Protein AF-A0A8H4ERI7-F1 (afdb_monomer_lite)

Organism: Gigaspora margarita (NCBI:txid4874)

Structure (mmCIF, N/CA/C/O backbone):
data_AF-A0A8H4ERI7-F1
#
_entry.id   AF-A0A8H4ERI7-F1
#
loop_
_atom_site.group_PDB
_atom_site.id
_atom_site.type_symbol
_atom_site.label_atom_id
_atom_site.label_alt_id
_atom_site.label_comp_id
_atom_site.label_asym_id
_atom_site.label_entity_id
_atom_site.label_seq_id
_atom_site.pdbx_PDB_ins_code
_atom_site.Cartn_x
_atom_site.Cartn_y
_atom_site.Cartn_z
_atom_site.occupancy
_atom_site.B_iso_or_equiv
_atom_site.auth_seq_id
_atom_site.auth_comp_id
_atom_site.auth_asym_id
_atom_site.auth_atom_id
_atom_site.pdbx_PDB_model_num
ATOM 1 N N . MET A 1 1 ? 2.021 -9.755 1.339 1.00 46.38 1 MET A N 1
ATOM 2 C CA . MET A 1 1 ? 1.936 -10.155 -0.085 1.00 46.38 1 MET A CA 1
ATOM 3 C C . MET A 1 1 ? 3.335 -10.570 -0.512 1.00 46.38 1 MET A C 1
ATOM 5 O O . MET A 1 1 ? 4.243 -9.788 -0.279 1.00 46.38 1 MET A O 1
ATOM 9 N N . ILE A 1 2 ? 3.537 -11.790 -1.019 1.00 44.25 2 ILE A N 1
ATOM 10 C CA . ILE A 1 2 ? 4.860 -12.261 -1.468 1.00 44.25 2 ILE A CA 1
ATOM 11 C C . ILE A 1 2 ? 4.871 -12.161 -2.992 1.00 44.25 2 ILE A C 1
ATOM 13 O O . ILE A 1 2 ? 4.051 -12.801 -3.648 1.00 44.25 2 ILE A O 1
ATOM 17 N N . PHE A 1 3 ? 5.745 -11.318 -3.539 1.00 53.75 3 PHE A N 1
ATOM 18 C CA . PHE A 1 3 ? 5.958 -11.197 -4.979 1.00 53.75 3 PHE A CA 1
ATOM 19 C C . PHE A 1 3 ? 7.156 -12.073 -5.356 1.00 53.75 3 PHE A C 1
ATOM 21 O O . PHE A 1 3 ? 8.249 -11.863 -4.836 1.00 53.75 3 PHE A O 1
ATOM 28 N N . VAL A 1 4 ? 6.944 -13.064 -6.221 1.00 48.56 4 VAL A N 1
ATOM 29 C CA . VAL A 1 4 ? 8.027 -13.863 -6.814 1.00 48.56 4 VAL A CA 1
ATOM 30 C C . VAL A 1 4 ? 8.375 -13.221 -8.149 1.00 48.56 4 VAL A C 1
ATOM 32 O O . VAL A 1 4 ? 7.494 -13.021 -8.984 1.00 48.56 4 VAL A O 1
ATOM 35 N N . LEU A 1 5 ? 9.638 -12.840 -8.312 1.00 56.94 5 LEU A N 1
ATOM 36 C CA . LEU A 1 5 ? 10.148 -12.172 -9.503 1.00 56.94 5 LEU A CA 1
ATOM 37 C C . LEU A 1 5 ? 11.303 -13.003 -10.054 1.00 56.94 5 LEU A C 1
ATOM 39 O O . LEU A 1 5 ? 12.429 -12.894 -9.573 1.00 56.94 5 LEU A O 1
ATOM 43 N N . ASP A 1 6 ? 11.010 -13.839 -11.045 1.00 48.66 6 ASP A N 1
ATOM 44 C CA . ASP A 1 6 ? 12.036 -14.597 -11.757 1.00 48.66 6 ASP A CA 1
ATOM 45 C C . ASP A 1 6 ? 12.690 -13.712 -12.834 1.00 48.66 6 ASP A C 1
ATOM 47 O O . ASP A 1 6 ? 12.019 -12.908 -13.483 1.00 48.66 6 ASP A O 1
ATOM 51 N N . ASN A 1 7 ? 14.002 -13.870 -13.038 1.00 56.19 7 ASN A N 1
ATOM 52 C CA . ASN A 1 7 ? 14.794 -13.214 -14.094 1.00 56.19 7 ASN A CA 1
ATOM 53 C C . ASN A 1 7 ? 14.895 -11.672 -14.042 1.00 56.19 7 ASN A C 1
ATOM 55 O O . ASN A 1 7 ? 15.008 -11.024 -15.083 1.00 56.19 7 ASN A O 1
ATOM 59 N N . LEU A 1 8 ? 14.912 -11.060 -12.853 1.00 62.84 8 LEU A N 1
ATOM 60 C CA . LEU A 1 8 ? 15.325 -9.656 -12.731 1.00 62.84 8 LEU A CA 1
ATOM 61 C C . LEU A 1 8 ? 16.841 -9.535 -12.926 1.00 62.84 8 LEU A C 1
ATOM 63 O O . LEU A 1 8 ? 17.608 -10.025 -12.102 1.00 62.84 8 LEU A O 1
ATOM 67 N N . ASP A 1 9 ? 17.278 -8.842 -13.977 1.00 63.16 9 ASP A N 1
ATOM 68 C CA . ASP A 1 9 ? 18.669 -8.401 -14.096 1.00 63.16 9 ASP A CA 1
ATOM 69 C C . ASP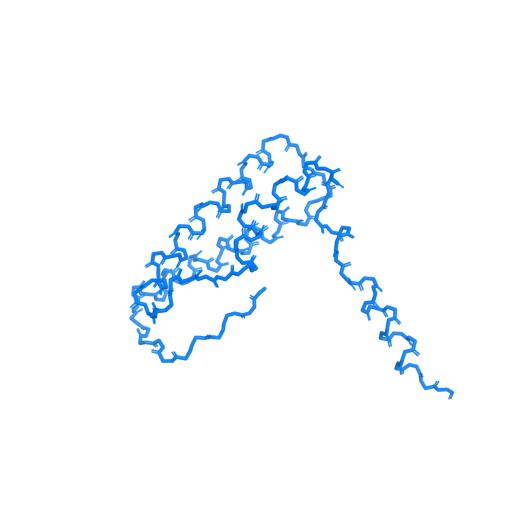 A 1 9 ? 18.870 -7.179 -13.181 1.00 63.16 9 ASP A C 1
ATOM 71 O O . ASP A 1 9 ? 18.488 -6.043 -13.493 1.00 63.16 9 ASP A O 1
ATOM 75 N N . ILE A 1 10 ? 19.340 -7.436 -11.957 1.00 65.06 10 ILE A N 1
ATOM 76 C CA . ILE A 1 10 ? 19.351 -6.455 -10.869 1.00 65.06 10 ILE A CA 1
ATOM 77 C C . ILE A 1 10 ? 20.522 -5.486 -11.063 1.00 65.06 10 ILE A C 1
ATOM 79 O O . ILE A 1 10 ? 21.574 -5.598 -10.433 1.00 65.06 10 ILE A O 1
ATOM 83 N N . SER A 1 11 ? 20.331 -4.470 -11.902 1.00 78.12 11 SER A N 1
ATOM 84 C CA . SER A 1 11 ? 21.228 -3.311 -11.890 1.00 78.12 11 SER A CA 1
ATOM 85 C C . SER A 1 11 ? 21.229 -2.645 -10.502 1.00 78.12 11 SER A C 1
ATOM 87 O O . SER A 1 11 ? 20.214 -2.625 -9.800 1.00 78.12 11 SER A O 1
ATOM 89 N N . VAL A 1 12 ? 22.351 -2.034 -10.103 1.00 77.88 12 VAL A N 1
ATOM 90 C CA . VAL A 1 12 ? 22.483 -1.328 -8.807 1.00 77.88 12 VAL A CA 1
ATOM 91 C C . VAL A 1 12 ? 21.377 -0.276 -8.615 1.00 77.88 12 VAL A C 1
ATOM 93 O O . VAL A 1 12 ? 20.837 -0.117 -7.519 1.00 77.88 12 VAL A O 1
ATOM 96 N N . ALA A 1 13 ? 20.989 0.409 -9.696 1.00 80.62 13 ALA A N 1
ATOM 97 C CA . ALA A 1 13 ? 19.912 1.395 -9.683 1.00 80.62 13 ALA A CA 1
ATOM 98 C C . ALA A 1 13 ? 18.530 0.762 -9.439 1.00 80.62 13 ALA A C 1
ATOM 100 O O . ALA A 1 13 ? 17.726 1.323 -8.693 1.00 80.62 13 ALA A O 1
ATOM 101 N N . LEU A 1 14 ? 18.255 -0.404 -10.033 1.00 84.00 14 LEU A N 1
ATOM 102 C CA . LEU A 1 14 ? 17.015 -1.143 -9.804 1.00 84.00 14 LEU A CA 1
ATOM 103 C C . LEU A 1 14 ? 16.944 -1.669 -8.370 1.00 84.00 14 LEU A C 1
ATOM 105 O O . LEU A 1 14 ? 15.908 -1.524 -7.727 1.00 84.00 14 LEU A O 1
ATOM 109 N N . ASN A 1 15 ? 18.056 -2.184 -7.838 1.00 83.38 15 ASN A N 1
ATOM 110 C CA . ASN A 1 15 ? 18.116 -2.672 -6.461 1.00 83.38 15 ASN A CA 1
ATOM 111 C C . ASN A 1 15 ? 17.749 -1.574 -5.454 1.00 83.38 15 ASN A C 1
ATOM 113 O O . ASN A 1 15 ? 16.920 -1.775 -4.573 1.00 83.38 15 ASN A O 1
ATOM 117 N N . LYS A 1 16 ? 18.298 -0.365 -5.634 1.00 87.25 16 LYS A N 1
ATOM 118 C CA . LYS A 1 16 ? 17.975 0.782 -4.775 1.00 87.25 16 LYS A CA 1
ATOM 119 C C . LYS A 1 16 ? 16.487 1.155 -4.834 1.00 87.25 16 LYS A C 1
ATOM 121 O O . LYS A 1 16 ? 15.900 1.471 -3.802 1.00 87.25 16 LYS A O 1
ATOM 126 N N . LYS A 1 17 ? 15.869 1.100 -6.020 1.00 89.62 17 LYS A N 1
ATOM 127 C CA . LYS A 1 17 ? 14.426 1.347 -6.189 1.00 89.62 17 LYS A CA 1
ATOM 128 C C . LYS A 1 17 ? 13.578 0.273 -5.503 1.00 89.62 17 LYS A C 1
ATOM 130 O O . LYS A 1 17 ? 12.609 0.616 -4.835 1.00 89.62 17 LYS A O 1
ATOM 135 N N . LEU A 1 18 ? 13.955 -0.999 -5.638 1.00 88.19 18 LEU A N 1
ATOM 136 C CA . LEU A 1 18 ? 13.272 -2.120 -4.987 1.00 88.19 18 LEU A CA 1
ATOM 137 C C . LEU A 1 18 ? 13.379 -2.044 -3.461 1.00 88.19 18 LEU A C 1
ATOM 139 O O . LEU A 1 18 ? 12.384 -2.250 -2.771 1.00 88.19 18 LEU A O 1
ATOM 143 N N . LEU A 1 19 ? 14.553 -1.688 -2.936 1.00 88.81 19 LEU A N 1
ATOM 144 C CA . LEU A 1 19 ? 14.775 -1.531 -1.500 1.00 88.81 19 LEU A CA 1
ATOM 145 C C . LEU A 1 19 ? 13.910 -0.402 -0.925 1.00 88.81 19 LEU A C 1
ATOM 147 O O . LEU A 1 19 ? 13.217 -0.616 0.065 1.00 88.81 19 LEU A O 1
ATOM 151 N N . ASN A 1 20 ? 13.857 0.751 -1.600 1.00 90.88 20 ASN A N 1
ATOM 152 C CA . ASN A 1 20 ? 12.961 1.848 -1.223 1.00 90.88 20 ASN A CA 1
ATOM 153 C C . ASN A 1 20 ? 11.486 1.417 -1.249 1.00 90.88 20 ASN A C 1
ATOM 155 O O . ASN A 1 20 ? 10.713 1.722 -0.345 1.00 90.88 20 ASN A O 1
ATOM 159 N N . LEU A 1 21 ? 11.088 0.666 -2.278 1.00 92.06 21 LEU A N 1
ATOM 160 C CA . LEU A 1 21 ? 9.723 0.172 -2.403 1.00 92.06 21 LEU A CA 1
ATOM 161 C C . LEU A 1 21 ? 9.348 -0.797 -1.267 1.00 92.06 21 LEU A C 1
ATOM 163 O O . LEU A 1 21 ? 8.217 -0.767 -0.776 1.00 92.06 21 LEU A O 1
ATOM 167 N N . TYR A 1 22 ? 10.296 -1.629 -0.833 1.00 89.75 22 TYR A N 1
ATOM 168 C CA . TYR A 1 22 ? 10.133 -2.525 0.310 1.00 89.75 22 TYR A CA 1
ATOM 169 C C . TYR A 1 22 ? 10.058 -1.765 1.642 1.00 89.75 22 TYR A C 1
ATOM 171 O O . TYR A 1 22 ? 9.223 -2.078 2.487 1.00 89.75 22 TYR A O 1
ATOM 179 N N . GLU A 1 23 ? 10.877 -0.730 1.822 1.00 90.75 23 GLU A N 1
ATOM 180 C CA . GLU A 1 23 ? 10.847 0.125 3.011 1.00 90.75 23 GLU A CA 1
ATOM 181 C C . GLU A 1 23 ? 9.498 0.842 3.160 1.00 90.75 23 GLU A C 1
ATOM 183 O O . GLU A 1 23 ? 8.860 0.766 4.212 1.00 90.75 23 GLU A O 1
ATOM 188 N N . VAL A 1 24 ? 8.997 1.449 2.079 1.00 91.44 24 VAL A N 1
ATOM 189 C CA . VAL A 1 24 ? 7.673 2.090 2.067 1.00 91.44 24 VAL A CA 1
ATOM 190 C C . VAL A 1 24 ? 6.561 1.070 2.332 1.00 91.44 24 VAL A C 1
ATOM 192 O O . VAL A 1 24 ? 5.621 1.371 3.067 1.00 91.44 24 VAL A O 1
ATOM 195 N N . TRP A 1 25 ? 6.673 -0.152 1.798 1.00 90.88 25 TRP A N 1
ATOM 196 C CA . TRP A 1 25 ? 5.730 -1.229 2.110 1.00 90.88 25 TRP A CA 1
ATOM 197 C C . TRP A 1 25 ? 5.713 -1.575 3.604 1.00 90.88 25 TRP A C 1
ATOM 199 O O . TRP A 1 25 ? 4.636 -1.717 4.180 1.00 90.88 25 TRP A O 1
ATOM 209 N N . ASN A 1 26 ? 6.877 -1.668 4.252 1.00 89.38 26 ASN A N 1
ATOM 210 C CA . ASN A 1 26 ? 6.952 -1.931 5.691 1.00 89.38 26 ASN A CA 1
ATOM 211 C C . ASN A 1 26 ? 6.332 -0.798 6.511 1.00 89.38 26 ASN A C 1
ATOM 213 O O . ASN A 1 26 ? 5.609 -1.067 7.468 1.00 89.38 26 ASN A O 1
ATOM 217 N N . ASN A 1 27 ? 6.537 0.455 6.105 1.00 90.94 27 ASN A N 1
ATOM 218 C CA . ASN A 1 27 ? 5.903 1.602 6.755 1.00 90.94 27 ASN A CA 1
ATOM 219 C C . ASN A 1 27 ? 4.375 1.537 6.640 1.00 90.94 27 ASN A C 1
ATOM 221 O O . ASN A 1 27 ? 3.672 1.713 7.635 1.00 90.94 27 ASN A O 1
ATOM 225 N N . MET A 1 28 ? 3.854 1.204 5.455 1.00 90.44 28 MET A N 1
ATOM 226 C CA . MET A 1 28 ? 2.420 0.970 5.271 1.00 90.44 28 MET A CA 1
ATOM 227 C C . MET A 1 28 ? 1.911 -0.199 6.120 1.00 90.44 28 MET A C 1
ATOM 229 O O . MET A 1 28 ? 0.833 -0.110 6.699 1.00 90.44 28 MET A O 1
ATOM 233 N N . TYR A 1 29 ? 2.673 -1.291 6.213 1.00 88.06 29 TYR A N 1
ATOM 234 C CA . TYR A 1 29 ? 2.310 -2.436 7.043 1.00 88.06 29 TYR A CA 1
ATOM 235 C C . TYR A 1 29 ? 2.214 -2.049 8.523 1.00 88.06 29 TYR A C 1
ATOM 237 O O . TYR A 1 29 ? 1.222 -2.376 9.168 1.00 88.06 29 TYR A O 1
ATOM 245 N N . ILE A 1 30 ? 3.183 -1.295 9.046 1.00 88.69 30 ILE A N 1
ATOM 246 C CA . ILE A 1 30 ? 3.159 -0.806 10.431 1.00 88.69 30 ILE A CA 1
ATOM 247 C C . ILE A 1 30 ? 1.934 0.087 10.663 1.00 88.69 30 ILE A C 1
ATOM 249 O O . ILE A 1 30 ? 1.197 -0.144 11.618 1.00 88.69 30 ILE A O 1
ATOM 253 N N . MET A 1 31 ? 1.664 1.043 9.766 1.00 89.69 31 MET A N 1
ATOM 254 C CA . MET A 1 31 ? 0.477 1.903 9.870 1.00 89.69 31 MET A CA 1
ATOM 255 C C . MET A 1 31 ? -0.827 1.107 9.821 1.00 89.69 31 MET A C 1
ATOM 257 O O . MET A 1 31 ? -1.741 1.386 10.586 1.00 89.69 31 MET A O 1
ATOM 261 N N . SER A 1 32 ? -0.911 0.069 8.984 1.00 85.69 32 SER A N 1
ATOM 262 C CA . SER A 1 32 ? -2.108 -0.778 8.877 1.00 85.69 32 SER A CA 1
ATOM 263 C C . SER A 1 32 ? -2.478 -1.496 10.181 1.00 85.69 32 SER A C 1
ATOM 265 O O . SER A 1 32 ? -3.621 -1.920 10.341 1.00 85.69 32 SER A O 1
ATOM 267 N N . ARG A 1 33 ? -1.518 -1.627 11.108 1.00 84.19 33 ARG A N 1
ATOM 268 C CA . ARG A 1 33 ? -1.688 -2.287 12.408 1.00 84.19 33 ARG A CA 1
ATOM 269 C C . ARG A 1 33 ? -2.115 -1.330 13.521 1.00 84.19 33 ARG A C 1
ATOM 271 O O . ARG A 1 33 ? -2.242 -1.794 14.650 1.00 84.19 33 ARG A O 1
ATOM 278 N N . PHE A 1 34 ? -2.316 -0.044 13.237 1.00 86.69 34 PHE A N 1
ATOM 279 C CA . PHE A 1 34 ? -2.796 0.902 14.241 1.00 86.69 34 PHE A CA 1
ATOM 280 C C . PHE A 1 34 ? -4.176 0.483 14.761 1.00 86.69 34 PHE A C 1
ATOM 282 O O . PHE A 1 34 ? -5.044 0.067 13.991 1.00 86.69 34 PHE A O 1
ATOM 289 N N . GLU A 1 35 ? -4.351 0.571 16.080 1.00 82.06 35 GLU A N 1
ATOM 290 C CA . GLU A 1 35 ? -5.617 0.252 16.751 1.00 82.06 35 GLU A CA 1
ATOM 291 C C . GLU A 1 35 ? -6.683 1.315 16.476 1.00 82.06 35 GLU A C 1
ATOM 293 O O . GLU A 1 35 ? -7.863 0.996 16.396 1.00 82.06 35 GLU A O 1
ATOM 298 N N . GLU A 1 36 ? -6.270 2.565 16.269 1.00 83.56 36 GLU A N 1
ATOM 299 C CA . GLU A 1 36 ? -7.156 3.671 15.926 1.00 83.56 36 GLU A CA 1
ATOM 300 C C . GLU A 1 36 ? -6.492 4.582 14.887 1.00 83.56 36 GLU A C 1
ATOM 302 O O . GLU A 1 36 ? -5.292 4.862 14.943 1.00 83.56 36 GLU A O 1
ATOM 307 N N . PHE A 1 37 ? -7.289 5.065 13.932 1.00 87.69 37 PHE A N 1
ATOM 308 C CA . PHE A 1 37 ? -6.865 6.049 12.941 1.00 87.69 37 PHE A CA 1
ATOM 309 C C . PHE A 1 37 ? -7.532 7.389 13.229 1.00 87.69 37 PHE A C 1
ATOM 311 O O . PHE A 1 37 ? -8.752 7.519 13.120 1.00 87.69 37 PHE A O 1
ATOM 318 N N . ASP A 1 38 ? -6.731 8.412 13.518 1.00 88.94 38 ASP A N 1
ATOM 319 C CA . ASP A 1 38 ? -7.201 9.786 13.388 1.00 88.94 38 ASP A CA 1
ATOM 320 C C . ASP A 1 38 ? -7.291 10.193 11.901 1.00 88.94 38 ASP A C 1
ATOM 322 O O . ASP A 1 38 ? -6.831 9.492 10.990 1.00 88.94 38 ASP A O 1
ATOM 326 N N . TYR A 1 39 ? -7.916 11.341 11.637 1.00 88.88 39 TYR A N 1
ATOM 327 C CA . TYR A 1 39 ? -8.104 11.840 10.274 1.00 88.88 39 TYR A CA 1
ATOM 328 C C . TYR A 1 39 ? -6.781 12.066 9.524 1.00 88.88 39 TYR A C 1
ATOM 330 O O . TYR A 1 39 ? -6.713 11.839 8.313 1.00 88.88 39 TYR A O 1
ATOM 338 N N . GLN A 1 40 ? -5.738 12.512 10.226 1.00 91.31 40 GLN A N 1
ATOM 339 C CA . GLN A 1 40 ? -4.454 12.842 9.624 1.00 91.31 40 GLN A CA 1
ATOM 340 C C . GLN A 1 40 ? -3.684 11.564 9.276 1.00 91.31 40 GLN A C 1
ATOM 342 O O . GLN A 1 40 ? -3.263 11.415 8.133 1.00 91.31 40 GLN A O 1
ATOM 347 N N . ASN A 1 41 ? -3.632 10.596 10.192 1.00 90.56 41 ASN A N 1
ATOM 348 C CA . ASN A 1 41 ? -3.064 9.265 9.982 1.00 90.56 41 ASN A CA 1
ATOM 349 C C . ASN A 1 41 ? -3.736 8.559 8.805 1.00 90.56 41 ASN A C 1
ATOM 351 O O . ASN A 1 41 ? -3.061 7.960 7.972 1.00 90.56 41 ASN A O 1
ATOM 355 N N . LEU A 1 42 ? -5.064 8.657 8.698 1.00 91.31 42 LEU A N 1
ATOM 356 C CA . LEU A 1 42 ? -5.803 8.072 7.584 1.00 91.31 42 LEU A CA 1
ATOM 357 C C . LEU A 1 42 ? -5.431 8.726 6.243 1.00 91.31 42 LEU A C 1
ATOM 359 O O . LEU A 1 42 ? -5.242 8.031 5.245 1.00 91.31 42 LEU A O 1
ATOM 363 N N . LYS A 1 43 ? -5.308 10.058 6.215 1.00 92.88 43 LYS A N 1
ATOM 364 C CA . LYS A 1 43 ? -4.913 10.813 5.019 1.00 92.88 43 LYS A CA 1
ATOM 365 C C . LYS A 1 43 ? -3.466 10.525 4.615 1.00 92.88 43 LYS A C 1
ATOM 367 O O . LYS A 1 43 ? -3.173 10.368 3.431 1.00 92.88 43 LYS A O 1
ATOM 372 N N . ASP A 1 44 ? -2.567 10.430 5.586 1.00 93.31 44 ASP A N 1
ATOM 373 C CA . ASP A 1 44 ? -1.163 10.102 5.352 1.00 93.31 44 ASP A CA 1
ATOM 374 C C . ASP A 1 44 ? -1.014 8.664 4.856 1.00 93.31 44 ASP A C 1
ATOM 376 O O . ASP A 1 44 ? -0.255 8.407 3.918 1.00 93.31 44 ASP A O 1
ATOM 380 N N . PHE A 1 45 ? -1.816 7.744 5.391 1.00 92.81 45 PHE A N 1
ATOM 381 C CA . PHE A 1 45 ? -1.865 6.368 4.922 1.00 92.81 45 PHE A CA 1
ATOM 382 C C . PHE A 1 45 ? -2.408 6.259 3.488 1.00 92.81 45 PHE A C 1
ATOM 384 O O . PHE A 1 45 ? -1.828 5.551 2.667 1.00 92.81 45 PHE A O 1
ATOM 391 N N . GLU A 1 46 ? -3.457 7.013 3.143 1.00 93.00 46 GLU A N 1
ATOM 392 C CA . GLU A 1 46 ? -3.981 7.100 1.772 1.00 93.00 46 GLU A CA 1
ATOM 393 C C . GLU A 1 46 ? -2.910 7.596 0.787 1.00 93.00 46 GLU A C 1
ATOM 395 O O . GLU A 1 46 ? -2.665 6.968 -0.247 1.00 93.00 46 GLU A O 1
ATOM 400 N N . ASN A 1 47 ? -2.200 8.671 1.140 1.00 93.50 47 ASN A N 1
ATOM 401 C CA . ASN A 1 47 ? -1.109 9.210 0.327 1.00 93.50 47 ASN A CA 1
ATOM 402 C C . ASN A 1 47 ? 0.045 8.210 0.165 1.00 93.50 47 ASN A C 1
ATOM 404 O O . ASN A 1 47 ? 0.597 8.075 -0.931 1.00 93.50 47 ASN A O 1
ATOM 408 N N . LEU A 1 48 ? 0.403 7.492 1.235 1.00 93.75 48 LEU A N 1
ATOM 409 C CA . LEU A 1 48 ? 1.434 6.455 1.201 1.00 93.75 48 LEU A CA 1
ATOM 410 C C . LEU A 1 48 ? 1.058 5.310 0.259 1.00 93.75 48 LEU A C 1
ATOM 412 O O . LEU A 1 48 ? 1.890 4.911 -0.558 1.00 93.75 48 LEU A O 1
ATOM 416 N N . ILE A 1 49 ? -0.188 4.830 0.317 1.00 92.56 49 ILE A N 1
ATOM 417 C CA . ILE A 1 49 ? -0.696 3.772 -0.566 1.00 92.56 49 ILE A CA 1
ATOM 418 C C . ILE A 1 49 ? -0.629 4.204 -2.033 1.00 92.56 49 ILE A C 1
ATOM 420 O O . ILE A 1 49 ? -0.130 3.449 -2.871 1.00 92.56 49 ILE A O 1
ATOM 424 N N . ILE A 1 50 ? -1.088 5.419 -2.352 1.00 92.19 50 ILE A N 1
ATOM 425 C CA . ILE A 1 50 ? -1.090 5.940 -3.727 1.00 92.19 50 ILE A CA 1
ATOM 426 C C . ILE A 1 50 ? 0.342 6.089 -4.251 1.00 92.19 50 ILE A C 1
ATOM 428 O O . ILE A 1 50 ? 0.653 5.607 -5.343 1.00 92.19 50 ILE A O 1
ATOM 432 N N . ASN A 1 51 ? 1.229 6.713 -3.472 1.00 93.19 51 ASN A N 1
ATOM 433 C CA . ASN A 1 51 ? 2.623 6.919 -3.863 1.00 93.19 51 ASN A CA 1
ATOM 434 C C . ASN A 1 51 ? 3.359 5.584 -4.058 1.00 93.19 51 ASN A C 1
ATOM 436 O O . ASN A 1 51 ? 4.081 5.397 -5.040 1.00 93.19 51 ASN A O 1
ATOM 440 N N . TRP A 1 52 ? 3.147 4.625 -3.153 1.00 94.06 52 TRP A N 1
ATOM 441 C CA . TRP A 1 52 ? 3.724 3.292 -3.282 1.00 94.06 52 TRP A CA 1
ATOM 442 C C . TRP A 1 52 ? 3.213 2.570 -4.533 1.00 94.06 52 TRP A C 1
ATOM 444 O O . TRP A 1 52 ? 4.014 2.019 -5.287 1.00 94.06 52 TRP A O 1
ATOM 454 N N . ALA A 1 53 ? 1.905 2.620 -4.805 1.00 91.00 53 ALA A N 1
ATOM 455 C CA . ALA A 1 53 ? 1.314 1.989 -5.983 1.00 91.00 53 ALA A CA 1
ATOM 456 C C . ALA A 1 53 ? 1.861 2.578 -7.293 1.00 91.00 53 ALA A C 1
ATOM 458 O O . ALA A 1 53 ? 2.170 1.832 -8.221 1.00 91.00 53 ALA A O 1
ATOM 459 N N . GLN A 1 54 ? 2.048 3.899 -7.362 1.00 90.56 54 GLN A N 1
ATOM 460 C CA . GLN A 1 54 ? 2.661 4.559 -8.518 1.00 90.56 54 GLN A CA 1
ATOM 461 C C . GLN A 1 54 ? 4.108 4.102 -8.741 1.00 90.56 54 GLN A C 1
ATOM 463 O O . GLN A 1 54 ? 4.488 3.788 -9.871 1.00 90.56 54 GLN A O 1
ATOM 468 N N . GLN A 1 55 ? 4.912 4.017 -7.676 1.00 90.56 55 GLN A N 1
ATOM 469 C CA . GLN A 1 55 ? 6.287 3.513 -7.766 1.00 90.56 55 GLN A CA 1
ATOM 470 C C . GLN A 1 55 ? 6.327 2.037 -8.176 1.00 90.56 55 GLN A C 1
ATOM 472 O O . GLN A 1 55 ? 7.139 1.663 -9.022 1.00 90.56 55 GLN A O 1
ATOM 477 N N . PHE A 1 56 ? 5.428 1.220 -7.624 1.00 89.19 56 PHE A N 1
ATOM 478 C CA . PHE A 1 56 ? 5.292 -0.193 -7.968 1.00 89.19 56 PHE A CA 1
ATOM 479 C C . PHE A 1 56 ? 4.992 -0.364 -9.456 1.00 89.19 56 PHE A C 1
ATOM 481 O O . PHE A 1 56 ? 5.711 -1.075 -10.153 1.00 89.19 56 PHE A O 1
ATOM 488 N N . ILE A 1 57 ? 3.977 0.339 -9.961 1.00 87.44 57 ILE A N 1
ATOM 489 C CA . ILE A 1 57 ? 3.593 0.273 -11.372 1.00 87.44 57 ILE A CA 1
ATOM 490 C C . ILE A 1 57 ? 4.759 0.706 -12.259 1.00 87.44 57 ILE A C 1
ATOM 492 O O . ILE A 1 57 ? 5.119 -0.027 -13.170 1.00 87.44 57 ILE A O 1
ATOM 496 N N . ASN A 1 58 ? 5.411 1.829 -11.954 1.00 88.31 58 ASN A N 1
ATOM 497 C CA . ASN A 1 58 ? 6.538 2.329 -12.743 1.00 88.31 58 ASN A CA 1
ATOM 498 C C . ASN A 1 58 ? 7.701 1.319 -12.823 1.00 88.31 58 ASN A C 1
ATOM 500 O O . ASN A 1 58 ? 8.294 1.132 -13.882 1.00 88.31 58 ASN A O 1
ATOM 504 N N . ILE A 1 59 ? 8.017 0.635 -11.718 1.00 86.50 59 ILE A N 1
ATOM 505 C CA . ILE A 1 59 ? 9.094 -0.364 -11.690 1.00 86.50 59 ILE A CA 1
ATOM 506 C C . ILE A 1 59 ? 8.699 -1.629 -12.452 1.00 86.50 59 ILE A C 1
ATOM 508 O O . ILE A 1 59 ? 9.515 -2.151 -13.201 1.00 86.50 59 ILE A O 1
ATOM 512 N N . PHE A 1 60 ? 7.483 -2.143 -12.265 1.00 82.50 60 PHE A N 1
ATOM 513 C CA . PHE A 1 60 ? 7.102 -3.455 -12.796 1.00 82.50 60 PHE A CA 1
ATOM 514 C C . PHE A 1 60 ? 6.480 -3.412 -14.189 1.00 82.50 60 PHE A C 1
ATOM 516 O O . PHE A 1 60 ? 6.496 -4.428 -14.883 1.00 82.50 60 PHE A O 1
ATOM 523 N N . GLN A 1 61 ? 5.997 -2.258 -14.649 1.00 83.06 61 GLN A N 1
ATOM 524 C CA . GLN A 1 61 ? 5.451 -2.100 -15.998 1.00 83.06 61 GLN A CA 1
ATOM 525 C C . GLN A 1 61 ? 6.503 -2.390 -17.075 1.00 83.06 61 GLN A C 1
ATOM 527 O O . GLN A 1 61 ? 6.158 -2.889 -18.140 1.00 83.06 61 GLN A O 1
ATOM 532 N N . THR A 1 62 ? 7.789 -2.153 -16.797 1.00 75.00 62 THR A N 1
ATOM 533 C CA . THR A 1 62 ? 8.871 -2.472 -17.741 1.00 75.00 62 THR A CA 1
AT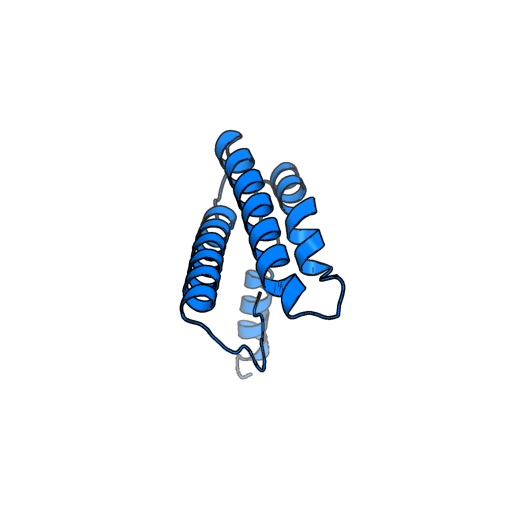OM 534 C C . THR A 1 62 ? 9.171 -3.967 -17.847 1.00 75.00 62 THR A C 1
ATOM 536 O O . THR A 1 62 ? 9.760 -4.388 -18.836 1.00 75.00 62 THR A O 1
ATOM 539 N N . TYR A 1 63 ? 8.787 -4.768 -16.847 1.00 73.06 63 TYR A N 1
ATOM 540 C CA . TYR A 1 63 ? 9.095 -6.205 -16.784 1.00 73.06 63 TYR A CA 1
ATOM 541 C C . TYR A 1 63 ? 7.872 -7.101 -16.983 1.00 73.06 63 TYR A C 1
ATOM 543 O O . TYR A 1 63 ? 8.015 -8.297 -17.224 1.00 73.06 63 TYR A O 1
ATOM 551 N N . THR A 1 64 ? 6.664 -6.547 -16.879 1.00 68.94 64 THR A N 1
ATOM 552 C CA . THR A 1 64 ? 5.429 -7.327 -16.930 1.00 68.94 64 THR A CA 1
ATOM 553 C C . THR A 1 64 ? 4.707 -7.061 -18.245 1.00 68.94 64 THR A C 1
ATOM 555 O O . THR A 1 64 ? 4.306 -5.937 -18.520 1.00 68.94 64 THR A O 1
ATOM 558 N N . LEU A 1 65 ? 4.501 -8.110 -19.048 1.00 64.06 65 LEU A N 1
ATOM 559 C CA . LEU A 1 65 ? 3.673 -8.052 -20.266 1.00 64.06 65 LEU A CA 1
ATOM 560 C C . LEU A 1 65 ? 2.172 -7.923 -19.956 1.00 64.06 65 LEU A C 1
ATOM 562 O O . LEU A 1 65 ? 1.381 -7.534 -20.810 1.00 64.06 65 LEU A O 1
ATOM 566 N N . LEU A 1 66 ? 1.772 -8.278 -18.735 1.00 62.97 66 LEU A N 1
ATOM 567 C CA . LEU A 1 66 ? 0.427 -8.050 -18.221 1.00 62.97 66 LEU A CA 1
ATOM 568 C C . LEU A 1 66 ? 0.300 -6.579 -17.818 1.00 62.97 66 LEU A C 1
ATOM 570 O O . LEU A 1 66 ? 1.219 -6.035 -17.214 1.00 62.97 66 LEU A O 1
ATOM 574 N N . GLU A 1 67 ? -0.870 -5.978 -18.040 1.00 66.81 67 GLU A N 1
ATOM 575 C CA . GLU A 1 67 ? -1.246 -4.620 -17.592 1.00 66.81 67 GLU A CA 1
ATOM 576 C C . GLU A 1 67 ? -1.283 -4.460 -16.047 1.00 66.81 67 GLU A C 1
ATOM 578 O O . GLU A 1 67 ? -2.065 -3.675 -15.519 1.00 66.81 67 GLU A O 1
ATOM 583 N N . LEU A 1 68 ? -0.491 -5.236 -15.292 1.00 69.56 68 LEU A N 1
ATOM 584 C CA . LEU A 1 68 ? -0.393 -5.221 -13.830 1.00 69.56 68 LEU A CA 1
ATOM 585 C C . LEU A 1 68 ? -1.761 -5.369 -13.142 1.00 69.56 68 LEU A C 1
ATOM 587 O O . LEU A 1 68 ? -2.008 -4.825 -12.064 1.00 69.56 68 LEU A O 1
ATOM 591 N N . LYS A 1 69 ? -2.665 -6.138 -13.762 1.00 71.75 69 LYS A N 1
ATOM 592 C CA . LYS A 1 69 ? -4.012 -6.415 -13.249 1.00 71.75 69 LYS A CA 1
ATOM 593 C C . LYS A 1 69 ? -3.950 -7.408 -12.099 1.00 71.75 69 LYS A C 1
ATOM 595 O O . LYS A 1 69 ? -4.235 -8.590 -12.260 1.00 71.75 69 LYS A O 1
ATOM 600 N N . PHE A 1 70 ? -3.592 -6.912 -10.924 1.00 80.81 70 PHE A N 1
ATOM 601 C CA . PHE A 1 70 ? -3.634 -7.670 -9.683 1.00 80.81 70 PHE A CA 1
ATOM 602 C C . PHE A 1 70 ? -4.885 -7.264 -8.892 1.00 80.81 70 PHE A C 1
ATOM 604 O O . PHE A 1 70 ? -4.877 -6.204 -8.264 1.00 80.81 70 PHE A O 1
ATOM 611 N N . PRO A 1 71 ? -5.952 -8.089 -8.849 1.00 81.00 71 PRO A N 1
ATOM 612 C CA . PRO A 1 71 ? -7.175 -7.753 -8.113 1.00 81.00 71 PRO A CA 1
ATOM 613 C C . PRO A 1 71 ? -6.914 -7.436 -6.636 1.00 81.00 71 PRO A C 1
ATOM 615 O O . PRO A 1 71 ? -7.525 -6.535 -6.070 1.00 81.00 71 PRO A O 1
ATOM 618 N N . LYS A 1 72 ? -5.941 -8.127 -6.025 1.00 81.75 72 LYS A N 1
ATOM 619 C CA . LYS A 1 72 ? -5.502 -7.864 -4.647 1.00 81.75 72 LYS A CA 1
ATOM 620 C C . LYS A 1 72 ? -4.859 -6.483 -4.489 1.00 81.75 72 LYS A C 1
ATOM 622 O O . LYS A 1 72 ? -5.170 -5.792 -3.528 1.00 81.75 72 LYS A O 1
ATOM 627 N N . LEU A 1 73 ? -4.003 -6.075 -5.432 1.00 84.00 73 LEU A N 1
ATOM 628 C CA . LEU A 1 73 ? -3.382 -4.746 -5.428 1.00 84.00 73 LEU A CA 1
ATOM 629 C C . LEU A 1 73 ? -4.444 -3.661 -5.613 1.00 84.00 73 LEU A C 1
ATOM 631 O O . LEU A 1 73 ? -4.465 -2.691 -4.868 1.00 84.00 73 LEU A O 1
ATOM 635 N N . TYR A 1 74 ? -5.361 -3.863 -6.561 1.00 85.81 74 TYR A N 1
ATOM 636 C CA . TYR A 1 74 ? -6.464 -2.939 -6.806 1.00 85.81 74 TYR A CA 1
ATOM 637 C C . TYR A 1 74 ? -7.335 -2.761 -5.558 1.00 85.81 74 TYR A C 1
ATOM 639 O O . TYR A 1 74 ? -7.583 -1.637 -5.127 1.00 85.81 74 TYR A O 1
ATOM 647 N N . SER A 1 75 ? -7.731 -3.870 -4.927 1.00 87.25 75 SER A N 1
ATOM 648 C CA . SER A 1 75 ? -8.501 -3.830 -3.684 1.00 87.25 75 SER A CA 1
ATOM 649 C C . SER A 1 75 ? -7.748 -3.106 -2.571 1.00 87.25 75 SER A C 1
ATOM 651 O O . SER A 1 75 ? -8.345 -2.326 -1.833 1.00 87.25 75 SER A O 1
ATOM 653 N N . TRP A 1 76 ? -6.439 -3.334 -2.459 1.00 85.38 76 TRP A N 1
ATOM 654 C CA . TRP A 1 76 ? -5.614 -2.671 -1.456 1.00 85.38 76 TRP A CA 1
ATOM 655 C C . TRP A 1 76 ? -5.509 -1.158 -1.690 1.00 85.38 76 TRP A C 1
ATOM 657 O O . TRP A 1 76 ? -5.561 -0.386 -0.740 1.00 85.38 76 TRP A O 1
ATOM 667 N N . VAL A 1 77 ? -5.403 -0.712 -2.941 1.00 88.62 77 VAL A N 1
ATOM 668 C CA . VAL A 1 77 ? -5.280 0.719 -3.253 1.00 88.62 77 VAL A CA 1
ATOM 669 C C . VAL A 1 77 ? -6.605 1.459 -3.068 1.00 88.62 77 VAL A C 1
ATOM 671 O O . VAL A 1 77 ? -6.626 2.530 -2.472 1.00 88.62 77 VAL A O 1
ATOM 674 N N . T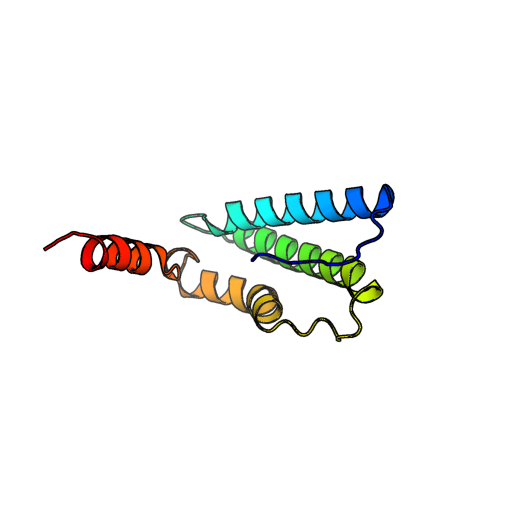YR A 1 78 ? -7.719 0.890 -3.537 1.00 88.12 78 TYR A N 1
ATOM 675 C CA . TYR A 1 78 ? -8.993 1.616 -3.622 1.00 88.12 78 TYR A CA 1
ATOM 676 C C . TYR A 1 78 ? -9.977 1.345 -2.481 1.00 88.12 78 TYR A C 1
ATOM 678 O O . TYR A 1 78 ? -10.893 2.141 -2.263 1.00 88.12 78 TYR A O 1
ATOM 686 N N . HIS A 1 79 ? -9.846 0.228 -1.761 1.00 89.31 79 HIS A N 1
ATOM 687 C CA . HIS A 1 79 ? -10.838 -0.162 -0.753 1.00 89.31 79 HIS A CA 1
ATOM 688 C C . HIS A 1 79 ? -10.318 -0.109 0.684 1.00 89.31 79 HIS A C 1
ATOM 690 O O . HIS A 1 79 ? -11.131 0.032 1.593 1.00 89.31 79 HIS A O 1
ATOM 696 N N . THR A 1 80 ? -9.003 -0.125 0.910 1.00 88.06 80 THR A N 1
ATOM 697 C CA . THR A 1 80 ? 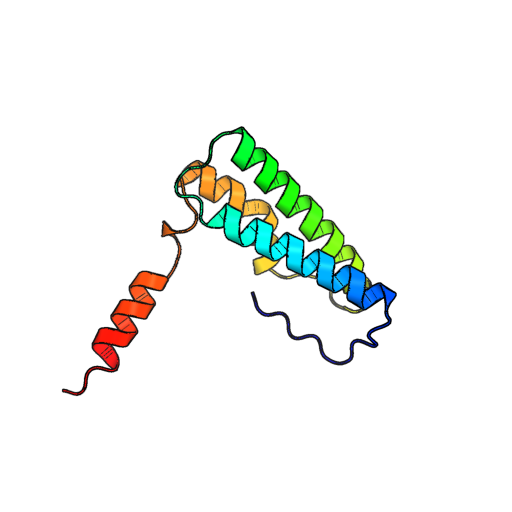-8.401 -0.132 2.257 1.00 88.06 80 THR A CA 1
ATOM 698 C C . THR A 1 80 ? -8.855 1.041 3.126 1.00 88.06 80 THR A C 1
ATOM 700 O O . THR A 1 80 ? -9.326 0.833 4.241 1.00 88.06 80 THR A O 1
ATOM 703 N N . ILE A 1 81 ? -8.813 2.270 2.606 1.00 90.00 81 ILE A N 1
ATOM 704 C CA . ILE A 1 81 ? -9.225 3.466 3.360 1.00 90.00 81 ILE A CA 1
ATOM 705 C C . ILE A 1 81 ? -10.723 3.443 3.684 1.00 90.00 81 ILE A C 1
ATOM 707 O O . ILE A 1 81 ? -11.132 3.793 4.790 1.00 90.00 81 ILE A O 1
ATOM 711 N N . ASN A 1 82 ? -11.552 2.983 2.745 1.00 89.31 82 ASN A N 1
ATOM 712 C CA . ASN A 1 82 ? -12.993 2.856 2.966 1.00 89.31 82 ASN A CA 1
ATOM 713 C C . ASN A 1 82 ? -13.321 1.775 4.004 1.00 89.31 82 ASN A C 1
ATOM 715 O O . ASN A 1 82 ? -14.245 1.957 4.795 1.00 89.31 82 ASN A O 1
ATOM 719 N N . LEU A 1 83 ? -12.561 0.676 4.028 1.00 88.38 83 LEU A N 1
ATOM 720 C CA . LEU A 1 83 ? -12.689 -0.364 5.048 1.00 88.38 83 LEU A CA 1
ATOM 721 C C . LEU A 1 83 ? -12.320 0.176 6.433 1.00 88.38 83 LEU A C 1
ATOM 723 O O . LEU A 1 83 ? -13.118 0.029 7.352 1.00 88.38 83 LEU A O 1
ATOM 727 N N . ILE A 1 84 ? -11.192 0.880 6.569 1.00 87.62 84 ILE A N 1
ATOM 728 C CA . ILE A 1 84 ? -10.795 1.495 7.847 1.00 87.62 84 ILE A CA 1
ATOM 729 C C . ILE A 1 84 ? -11.848 2.501 8.321 1.00 87.62 84 ILE A C 1
ATOM 731 O O . ILE A 1 84 ? -12.262 2.455 9.471 1.00 87.62 84 ILE A O 1
ATOM 735 N N . ARG A 1 85 ? -12.364 3.366 7.438 1.00 87.19 85 ARG A N 1
ATOM 736 C CA . ARG A 1 85 ? -13.428 4.321 7.808 1.00 87.19 85 ARG A CA 1
ATOM 737 C C . ARG A 1 85 ? -14.703 3.640 8.304 1.00 87.19 85 ARG A C 1
ATOM 739 O O . ARG A 1 85 ? -15.402 4.202 9.138 1.00 87.19 85 ARG A O 1
ATOM 746 N N . LYS A 1 86 ? -15.041 2.471 7.755 1.00 88.00 86 LYS A N 1
ATOM 747 C CA . LYS A 1 86 ? -16.283 1.759 8.078 1.00 88.00 86 LYS A CA 1
ATOM 748 C C . LYS A 1 86 ? -16.164 0.879 9.324 1.00 88.00 86 LYS A C 1
ATOM 750 O O . LYS A 1 86 ? -17.152 0.728 10.033 1.00 88.00 86 LYS A O 1
ATOM 755 N N . TYR A 1 87 ? -14.994 0.292 9.554 1.00 83.38 87 TYR A N 1
ATOM 756 C CA . TYR A 1 87 ? -14.784 -0.751 10.563 1.00 83.38 87 TYR A CA 1
ATOM 757 C C . TYR A 1 87 ? -13.725 -0.385 11.614 1.00 83.38 87 TYR A C 1
ATOM 759 O O . TYR A 1 87 ? -13.462 -1.161 12.518 1.00 83.38 87 TYR A O 1
ATOM 767 N N . GLY A 1 88 ? -13.106 0.792 11.522 1.00 78.69 88 GLY A N 1
ATOM 768 C CA . GLY A 1 88 ? -12.124 1.294 12.486 1.00 78.69 88 GLY A CA 1
ATOM 769 C C . GLY A 1 88 ? -10.715 0.736 12.285 1.00 78.69 88 GLY A C 1
ATOM 770 O O . GLY A 1 88 ? -9.758 1.506 12.294 1.00 78.69 88 GLY A O 1
ATOM 771 N N . THR A 1 89 ? -10.567 -0.569 12.034 1.00 76.69 89 THR A N 1
ATOM 772 C CA . THR A 1 89 ? -9.248 -1.205 11.866 1.00 76.69 89 THR A CA 1
ATOM 773 C C . THR A 1 89 ? -9.214 -2.229 10.734 1.00 76.69 89 THR A C 1
ATOM 775 O O . THR A 1 89 ? -10.231 -2.779 10.317 1.00 76.69 89 THR A O 1
ATOM 778 N N . LEU A 1 90 ? -8.010 -2.511 10.226 1.00 72.75 90 LEU A N 1
ATOM 779 C CA . LEU A 1 90 ? -7.784 -3.625 9.296 1.00 72.75 90 LEU A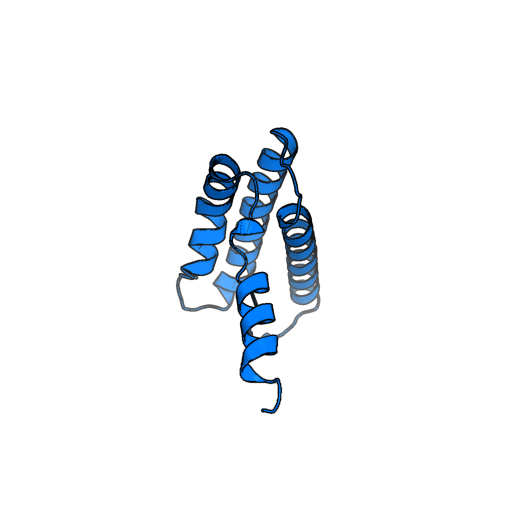 CA 1
ATOM 780 C C . LEU A 1 90 ? -7.583 -4.964 10.019 1.00 72.75 90 LEU A C 1
ATOM 782 O O . LEU A 1 90 ? -7.769 -6.017 9.413 1.00 72.75 90 LEU A O 1
ATOM 786 N N . ASN A 1 91 ? -7.211 -4.938 11.302 1.00 63.38 91 ASN A N 1
ATOM 787 C CA . ASN A 1 91 ? -6.857 -6.135 12.069 1.00 63.38 91 ASN A CA 1
ATOM 788 C C . ASN A 1 91 ? -8.048 -7.052 12.348 1.00 63.38 91 ASN A C 1
ATOM 790 O O . ASN A 1 91 ? -7.870 -8.271 12.389 1.00 63.38 91 ASN A O 1
ATOM 794 N N . GLU A 1 92 ? -9.255 -6.495 12.452 1.00 59.88 92 GLU A N 1
ATOM 795 C CA . GLU A 1 92 ? -10.489 -7.279 12.583 1.00 59.88 92 GLU A CA 1
ATOM 796 C C . GLU A 1 92 ? -10.771 -8.172 11.361 1.00 59.88 92 GLU A C 1
ATOM 798 O O . GLU A 1 92 ? -11.495 -9.158 11.472 1.00 59.88 92 GLU A O 1
ATOM 803 N N . PHE A 1 93 ? -10.160 -7.886 10.203 1.00 56.97 93 PHE A N 1
ATOM 804 C CA . PHE A 1 93 ? -10.279 -8.708 8.993 1.00 56.97 93 PHE A CA 1
ATOM 805 C C . PHE A 1 93 ? -9.229 -9.816 8.886 1.00 56.97 93 PHE A C 1
ATOM 807 O O . PHE A 1 93 ? -9.250 -10.585 7.920 1.00 56.97 93 PHE A O 1
ATOM 814 N N . SER A 1 94 ? -8.283 -9.898 9.824 1.00 62.38 94 SER A N 1
ATOM 815 C CA . SER A 1 94 ? -7.249 -10.927 9.767 1.00 62.38 94 SER A CA 1
ATOM 816 C C . SER A 1 94 ? -7.829 -12.304 10.112 1.00 62.38 94 SER A C 1
ATOM 818 O O . SER A 1 94 ? -8.576 -12.478 11.072 1.00 62.38 94 SER A O 1
ATOM 820 N N . THR A 1 95 ? -7.445 -13.328 9.349 1.00 65.50 95 THR A N 1
ATOM 821 C CA . THR A 1 95 ? -7.736 -14.733 9.676 1.00 65.50 95 THR A CA 1
ATOM 822 C C . THR A 1 95 ? -6.839 -15.259 10.794 1.00 65.50 95 THR A C 1
ATOM 824 O O . THR A 1 95 ? -6.857 -16.451 11.072 1.00 65.50 95 THR A O 1
ATOM 827 N N . GLU A 1 96 ? -6.075 -14.395 11.466 1.00 67.94 96 GLU A N 1
ATOM 828 C CA . GLU A 1 96 ? -5.054 -14.754 12.454 1.00 67.94 96 GLU A CA 1
ATOM 829 C C . GLU A 1 96 ? -5.667 -15.546 13.626 1.00 67.94 96 GLU A C 1
ATOM 831 O O . GLU A 1 96 ? -5.117 -16.561 14.065 1.00 67.94 96 GLU A O 1
ATOM 836 N N . THR A 1 97 ? -6.877 -15.168 14.057 1.00 63.84 97 THR A N 1
ATOM 837 C CA . THR A 1 97 ? -7.661 -15.912 15.055 1.00 63.84 97 THR A CA 1
ATOM 838 C C . THR A 1 97 ? -8.114 -17.275 14.529 1.00 63.84 97 THR A C 1
ATOM 840 O O . THR A 1 97 ? -7.972 -18.281 15.222 1.00 63.84 97 THR A O 1
ATOM 843 N N . TYR A 1 98 ? -8.616 -17.338 13.293 1.00 71.12 98 TYR A N 1
ATOM 844 C CA . TYR A 1 98 ? -9.041 -18.591 12.664 1.00 71.12 98 TYR A CA 1
ATOM 845 C C . TYR A 1 98 ? -7.863 -19.555 12.459 1.00 71.12 98 TYR A C 1
ATOM 847 O O . TYR A 1 98 ? -7.970 -20.734 12.783 1.00 71.12 98 TYR A O 1
ATOM 855 N N . GLU A 1 99 ? -6.724 -19.065 11.973 1.00 79.75 99 GLU A N 1
ATOM 856 C CA . GLU A 1 99 ? 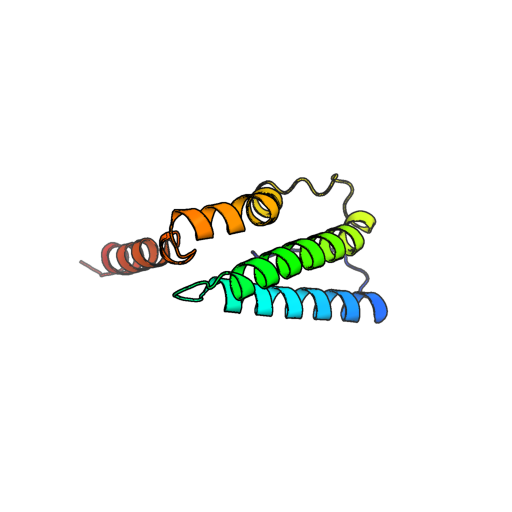-5.508 -19.849 11.748 1.00 79.75 99 GLU A CA 1
ATOM 857 C C . GLU A 1 99 ? -4.924 -20.369 13.063 1.00 79.75 99 GLU A C 1
ATOM 859 O O . GLU A 1 99 ? -4.520 -21.532 13.141 1.00 79.75 99 GLU A O 1
ATOM 864 N N . SER A 1 100 ? -4.939 -19.546 14.115 1.00 78.12 100 SER A N 1
ATOM 865 C CA . SER A 1 100 ? -4.517 -19.951 15.460 1.00 78.12 100 SER A CA 1
ATOM 866 C C . SER A 1 100 ? -5.424 -21.041 16.035 1.00 78.12 100 SER A C 1
ATOM 868 O O . SER A 1 100 ? -4.924 -22.046 16.544 1.00 78.12 100 SER A O 1
ATOM 870 N N . LEU A 1 101 ? -6.748 -20.894 15.895 1.00 78.44 101 LEU A N 1
ATOM 871 C CA . LEU A 1 101 ? -7.724 -21.909 16.305 1.00 78.44 101 LEU A CA 1
ATOM 872 C C . LEU A 1 101 ? -7.555 -23.201 15.501 1.00 78.44 101 LEU A C 1
ATOM 874 O O . LEU A 1 101 ? -7.449 -24.276 16.081 1.00 78.44 101 LEU A O 1
ATOM 878 N N . HIS A 1 102 ? -7.464 -23.113 14.174 1.00 79.25 102 HIS A N 1
ATOM 879 C CA . HIS A 1 102 ? -7.251 -24.268 13.306 1.00 79.25 102 HIS A CA 1
ATOM 880 C C . HIS A 1 102 ? -5.965 -25.015 13.677 1.00 79.25 102 HIS A C 1
ATOM 882 O O . HIS A 1 102 ? -5.967 -26.237 13.804 1.00 79.25 102 HIS A O 1
ATOM 888 N N . LYS A 1 103 ? -4.870 -24.290 13.933 1.00 82.62 103 LYS A N 1
ATOM 889 C CA . LYS A 1 103 ? -3.610 -24.883 14.392 1.00 82.62 103 LYS A CA 1
ATOM 890 C C . LYS A 1 103 ? -3.772 -25.591 15.738 1.00 82.62 103 LYS A C 1
ATOM 892 O O . LYS A 1 103 ? -3.213 -26.669 15.900 1.00 82.62 103 LYS A O 1
ATOM 897 N N . TYR A 1 104 ? -4.521 -25.011 16.674 1.00 81.12 104 TYR A N 1
ATOM 898 C CA . TYR A 1 104 ? -4.759 -25.600 17.991 1.00 81.12 104 TYR A CA 1
ATOM 899 C C . TYR A 1 104 ? -5.606 -26.878 17.904 1.00 81.12 104 TYR A C 1
ATOM 901 O O . TYR A 1 104 ? -5.208 -27.915 18.424 1.00 81.12 104 TYR A O 1
ATOM 909 N N . PHE A 1 105 ? -6.732 -26.830 17.190 1.00 77.44 105 PHE A N 1
ATOM 910 C CA . PHE A 1 105 ? -7.699 -27.930 17.144 1.00 77.44 105 PHE A CA 1
ATOM 911 C C . PHE A 1 105 ? -7.328 -29.063 16.184 1.00 77.44 105 PHE A C 1
ATOM 913 O O . PHE A 1 105 ? -7.719 -30.199 16.420 1.00 77.44 105 PHE A O 1
ATOM 920 N N . VAL A 1 106 ? -6.584 -28.789 15.108 1.00 75.50 106 VAL A N 1
ATOM 921 C CA . VAL A 1 106 ? -6.239 -29.814 14.104 1.00 75.50 106 VAL A CA 1
ATOM 922 C C . VAL A 1 106 ? -4.885 -30.470 14.380 1.00 75.50 106 VAL A C 1
ATOM 924 O O . VAL A 1 106 ? -4.667 -31.603 13.958 1.00 75.50 106 VAL A O 1
ATOM 927 N N . LYS A 1 107 ? -3.963 -29.793 15.084 1.00 69.38 107 LYS A N 1
ATOM 928 C CA . LYS A 1 107 ? -2.630 -30.346 15.402 1.00 69.38 107 LYS A CA 1
ATOM 929 C C . LYS A 1 107 ? -2.469 -30.855 16.834 1.00 69.38 107 LYS A C 1
ATOM 931 O O . LYS A 1 107 ? -1.415 -31.419 17.124 1.00 69.38 107 LYS A O 1
ATOM 936 N N . ALA A 1 108 ? -3.449 -30.675 17.717 1.00 59.84 108 ALA A N 1
ATOM 937 C CA . ALA A 1 108 ? -3.437 -31.377 18.995 1.00 59.84 108 ALA A CA 1
ATOM 938 C C . ALA A 1 108 ? -3.648 -32.884 18.730 1.00 59.84 108 ALA A C 1
ATOM 940 O O . ALA A 1 108 ? -4.647 -33.236 18.099 1.00 59.84 108 ALA A O 1
ATOM 941 N N . PRO A 1 109 ? -2.716 -33.774 19.127 1.00 61.31 109 PRO A N 1
ATOM 942 C CA . PRO A 1 109 ? -2.951 -35.208 19.033 1.00 61.31 109 PRO A CA 1
ATOM 943 C C . PRO A 1 109 ? -4.087 -35.586 19.990 1.00 61.31 109 PRO A C 1
ATOM 945 O O . PRO A 1 109 ? -4.138 -35.073 21.109 1.00 61.31 109 PRO A O 1
ATOM 948 N N . TYR A 1 110 ? -4.996 -36.433 19.501 1.00 62.53 110 TYR A N 1
ATOM 949 C CA . TYR A 1 110 ? -6.110 -37.001 20.266 1.00 62.53 110 TYR A CA 1
ATOM 950 C C . TYR A 1 110 ? -5.636 -37.771 21.500 1.00 62.53 110 TYR A C 1
ATOM 952 O O . TYR A 1 110 ? -4.590 -38.457 21.396 1.00 62.53 110 TYR A O 1
#

Secondary structure (DSSP, 8-state):
-PPP-TT----HHHHHHHHHHHHHHHHHHHHHT-S---HHHHHHHHHHHHHHHHHHHHHHTTT-SS----HHHHHHHHHHHHHHHHHS-SGGG-THHHHHHHHHHHHS--

Sequence (110 aa):
MIFVLDNLDISVALNKKLLNLYEVWNNMYIMSRFEEFDYQNLKDFENLIINWAQQFINIFQTYTLLELKFPKLYSWVYHTINLIRKYGTLNEFSTETYESLHKYFVKAPY

pLDDT: mean 79.99, std 12.45, range [44.25, 94.06]

Radius of gyration: 17.31 Å; chains: 1; bounding box: 39×50×40 Å

Foldseek 3Di:
DDDDDPPDPDDVVLVVLVVVLVVLVVVLVVLLPDQADDPVSLVVSLVSLVVSVVSVCVSCVVPDPDNPPDVVSVCCNPPSSVCCVVPRHPVVVDCPVVVVVCCVVVVDDD